Protein AF-A0AAD7MZR8-F1 (afdb_monomer_lite)

Foldseek 3Di:
DADPPPRHDDQDPVLDDDPVNVVVVVVCVVDPHDDDPVNVVVVVVNVVVNVVSVVSNVVVVVVVVVVVVVVVVVVVVVVVVVVVVVVCVPVLVVDDLVVLVVVLLVVLPCPPPDPPPDDPDDDDDDDDQRVQLVPDVVSVVSCVVDCSSHDDD

Sequence (153 aa):
MLCAACKDPLPPSAVLPTPKQKEELLELVRLPFIATASHSSQYESKIASSIEALAQYDSGIGRLRKSLADMLADREELREYLDGCRSLFSPLRRLPAEVLCQIFTPFSTSFDSGDQRYSRRPPLSEPELHPISLVCARWHDIILDTPALWSDI

Secondary structure (DSSP, 8-state):
-B-TTT-PBPPPGGGSPPHHHHHHHHHHHHTT----HHHHHHHHHHHHHHHHHHHHHHHHHHHHHHHHHHHHHHHHHHHHHHHHHHHHT-GGGTS-HHHHHHHHHHHHSGGGS--TTS--PPPSSS----GGGGS-HHHHHHHHH-GGGT---

pLDDT: mean 78.57, std 16.04, range [42.22, 98.44]

Structure (mmCIF, N/CA/C/O backbone):
data_AF-A0AAD7MZR8-F1
#
_entry.id   AF-A0AAD7MZR8-F1
#
loop_
_atom_site.group_PDB
_atom_site.id
_atom_site.type_symbol
_atom_site.label_atom_id
_atom_site.label_alt_id
_atom_site.label_comp_id
_atom_site.label_asym_id
_atom_site.label_entity_id
_atom_site.label_seq_id
_atom_site.pdbx_PDB_ins_code
_atom_site.Cartn_x
_atom_site.Cartn_y
_atom_site.Cartn_z
_atom_sit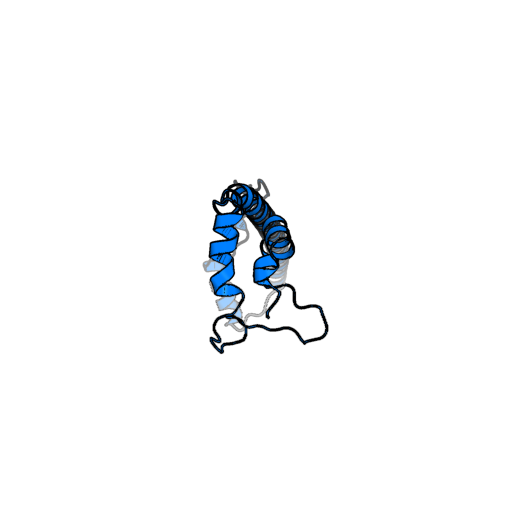e.occupancy
_atom_site.B_iso_or_equiv
_atom_site.auth_seq_id
_atom_site.auth_comp_id
_atom_site.auth_asym_id
_atom_site.auth_atom_id
_atom_site.pdbx_PDB_model_num
ATOM 1 N N . MET A 1 1 ? -23.172 7.729 4.712 1.00 51.19 1 MET A N 1
ATOM 2 C CA . MET A 1 1 ? -22.397 8.703 3.909 1.00 51.19 1 MET A CA 1
ATOM 3 C C . MET A 1 1 ? -21.322 7.913 3.178 1.00 51.19 1 MET A C 1
ATOM 5 O O . MET A 1 1 ? -20.673 7.106 3.828 1.00 51.19 1 MET A O 1
ATOM 9 N N . LEU A 1 2 ? -21.196 8.041 1.855 1.00 58.31 2 LEU A N 1
ATOM 10 C CA . LEU A 1 2 ? -20.154 7.339 1.089 1.00 58.31 2 LEU A CA 1
ATOM 11 C C . LEU A 1 2 ? -18.872 8.182 1.068 1.00 58.31 2 LEU A C 1
ATOM 13 O O . LEU A 1 2 ? -18.945 9.412 1.082 1.00 58.31 2 LEU A O 1
ATOM 17 N N . CYS A 1 3 ? -17.707 7.542 1.024 1.00 60.84 3 CYS A N 1
ATOM 18 C CA . CYS A 1 3 ? -16.443 8.236 0.790 1.00 60.84 3 CYS A CA 1
ATOM 19 C C . CYS A 1 3 ? -16.396 8.775 -0.650 1.00 60.84 3 CYS A C 1
ATOM 21 O O . CYS A 1 3 ? -16.629 8.029 -1.598 1.00 60.84 3 CYS A O 1
ATOM 23 N N . ALA A 1 4 ? -16.055 10.054 -0.834 1.00 61.41 4 ALA A N 1
ATOM 24 C CA . ALA A 1 4 ? -16.011 10.685 -2.157 1.00 61.41 4 ALA A CA 1
ATOM 25 C C . ALA A 1 4 ? -14.950 10.079 -3.101 1.00 61.41 4 ALA A C 1
ATOM 27 O O . ALA A 1 4 ? -15.098 10.173 -4.316 1.00 61.41 4 ALA A O 1
ATOM 28 N N . ALA A 1 5 ? -13.908 9.442 -2.554 1.00 60.34 5 ALA A N 1
ATOM 29 C CA . ALA A 1 5 ? -12.809 8.867 -3.330 1.00 60.34 5 ALA A CA 1
ATOM 30 C C . ALA A 1 5 ? -13.032 7.389 -3.692 1.00 60.34 5 ALA A C 1
ATOM 32 O O . ALA A 1 5 ? -12.834 7.006 -4.840 1.00 60.34 5 ALA A O 1
ATOM 33 N N . CYS A 1 6 ? -13.477 6.559 -2.741 1.00 66.38 6 CYS A N 1
ATOM 34 C CA . CYS A 1 6 ? -13.644 5.115 -2.956 1.00 66.38 6 CYS A CA 1
ATOM 35 C C . CYS A 1 6 ? -15.104 4.658 -3.086 1.00 66.38 6 CYS A C 1
ATOM 37 O O . CYS A 1 6 ? -15.342 3.476 -3.295 1.00 66.38 6 CYS A O 1
ATOM 39 N N . LYS A 1 7 ? -16.086 5.566 -2.966 1.00 68.00 7 LYS A N 1
ATOM 40 C CA . LYS A 1 7 ? -17.541 5.297 -3.017 1.00 68.00 7 LYS A CA 1
ATOM 41 C C . LYS A 1 7 ? -18.059 4.260 -2.011 1.00 68.00 7 LYS A C 1
ATOM 43 O O . LYS A 1 7 ? -19.250 3.965 -2.013 1.00 68.00 7 LYS A O 1
ATOM 48 N N . ASP A 1 8 ? -17.209 3.778 -1.111 1.00 64.62 8 ASP A N 1
ATOM 49 C CA . ASP A 1 8 ? -17.582 2.847 -0.056 1.00 64.62 8 ASP A CA 1
ATOM 50 C C . ASP A 1 8 ? -18.400 3.533 1.048 1.00 64.62 8 ASP A C 1
ATOM 52 O O . ASP A 1 8 ? -18.163 4.711 1.358 1.00 64.62 8 ASP A O 1
ATOM 56 N N . PRO A 1 9 ? -19.326 2.804 1.701 1.00 60.12 9 PRO A N 1
ATOM 57 C CA . PRO A 1 9 ? -20.004 3.295 2.886 1.00 60.12 9 PRO A CA 1
ATOM 58 C C . PRO A 1 9 ? -18.992 3.541 4.000 1.00 60.12 9 PRO A C 1
ATOM 60 O O . PRO A 1 9 ? -18.338 2.617 4.486 1.00 60.12 9 PRO A O 1
ATOM 63 N N . LEU A 1 10 ? -18.876 4.806 4.412 1.00 59.53 10 LEU A N 1
ATOM 64 C CA . LEU A 1 10 ? -18.206 5.143 5.655 1.00 59.53 10 LEU A CA 1
ATOM 65 C C . LEU A 1 10 ? -19.138 4.749 6.805 1.00 59.53 10 LEU A C 1
ATOM 67 O O . LEU A 1 10 ? -20.331 5.087 6.750 1.00 59.53 10 LEU A O 1
ATOM 71 N N . PRO A 1 11 ? -18.619 4.066 7.839 1.00 58.53 11 PRO A N 1
ATOM 72 C CA . PRO A 1 11 ? -19.388 3.815 9.046 1.00 58.53 11 PRO A CA 1
ATOM 73 C C . PRO A 1 11 ? -19.926 5.148 9.594 1.00 58.53 11 PRO A C 1
ATOM 75 O O . PRO A 1 11 ? -19.210 6.159 9.594 1.00 58.53 11 PRO A O 1
ATOM 78 N N . PRO A 1 12 ? -21.205 5.204 9.998 1.00 57.75 12 PRO A N 1
ATOM 79 C CA . PRO A 1 12 ? -21.814 6.441 10.457 1.00 57.75 12 PRO A CA 1
ATOM 80 C C . PRO A 1 12 ? -21.100 6.960 11.713 1.00 57.75 12 PRO A C 1
ATOM 82 O O . PRO A 1 12 ? -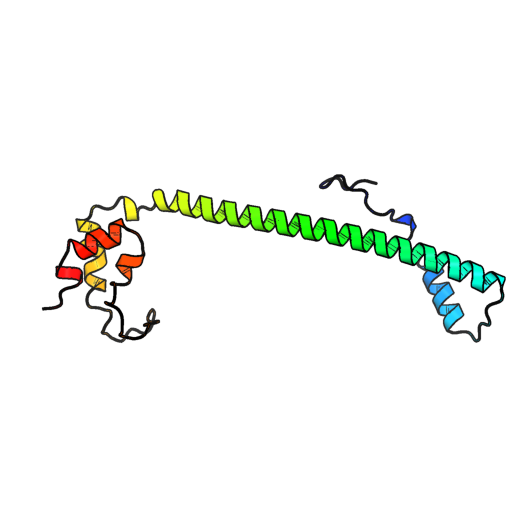20.973 6.251 12.704 1.00 57.75 12 PRO A O 1
ATOM 85 N N . SER A 1 13 ? -20.716 8.244 11.710 1.00 57.38 13 SER A N 1
ATOM 86 C CA . SER A 1 13 ? -20.118 8.953 12.863 1.00 57.38 13 SER A CA 1
ATOM 87 C C . SER A 1 13 ? -21.018 8.993 14.114 1.00 57.38 13 SER A C 1
ATOM 89 O O . SER A 1 13 ? -20.609 9.509 15.152 1.00 57.38 13 SER A O 1
ATOM 91 N N . ALA A 1 14 ? -22.247 8.485 14.014 1.00 57.91 14 ALA A N 1
ATOM 92 C CA . ALA A 1 14 ? -23.282 8.535 15.038 1.00 57.91 14 ALA A CA 1
ATOM 93 C C . ALA A 1 14 ? -23.054 7.574 16.220 1.00 57.91 14 ALA A C 1
ATOM 95 O O . ALA A 1 14 ? -23.777 7.673 17.205 1.00 57.91 14 ALA A O 1
ATOM 96 N N . VAL A 1 15 ? -22.074 6.662 16.145 1.00 66.25 15 VAL A N 1
ATOM 97 C CA . VAL A 1 15 ? -21.829 5.664 17.210 1.00 66.25 15 VAL A CA 1
ATOM 98 C C . VAL A 1 15 ? -20.755 6.109 18.212 1.00 66.25 15 VAL A C 1
ATOM 100 O O . VAL A 1 15 ? -20.530 5.453 19.227 1.00 66.25 15 VAL A O 1
ATOM 103 N N . LEU A 1 16 ? -20.089 7.244 17.980 1.00 79.12 16 LEU A N 1
ATOM 104 C CA . LEU A 1 16 ? -19.085 7.729 18.924 1.00 79.12 16 LEU A CA 1
ATOM 105 C C . LEU A 1 16 ? -19.749 8.240 20.215 1.00 79.12 16 LEU A C 1
ATOM 107 O O . LEU A 1 16 ? -20.626 9.105 20.147 1.00 79.12 16 LEU A O 1
ATOM 111 N N . PRO A 1 17 ? -19.309 7.772 21.398 1.00 83.06 17 PRO A N 1
ATOM 112 C CA . PRO A 1 17 ? -19.826 8.277 22.658 1.00 83.06 17 PRO A CA 1
ATOM 113 C C . PRO A 1 17 ? -19.445 9.747 22.832 1.00 83.06 17 PRO A C 1
ATOM 115 O O . PRO A 1 17 ? -18.289 10.148 22.642 1.00 83.06 17 PRO A O 1
ATOM 118 N N . THR A 1 18 ? -20.430 10.548 23.222 1.00 87.00 18 THR A N 1
ATOM 119 C CA . THR A 1 18 ? -20.251 11.972 23.510 1.00 87.00 18 THR A CA 1
ATOM 120 C C . THR A 1 18 ? -19.323 12.173 24.715 1.00 87.00 18 THR A C 1
ATOM 122 O O . THR A 1 18 ? -19.228 11.294 25.576 1.00 87.00 18 THR A O 1
ATOM 125 N N . PRO A 1 19 ? -18.668 13.341 24.844 1.00 89.06 19 PRO A N 1
ATOM 126 C CA . PRO A 1 19 ? -17.826 13.640 26.004 1.00 89.06 19 PRO A CA 1
ATOM 127 C C . PRO A 1 19 ? -18.561 13.461 27.338 1.00 89.06 19 PRO A C 1
ATOM 129 O O . PRO A 1 19 ? -17.998 12.913 28.277 1.00 89.06 19 PRO A O 1
ATOM 132 N N . LYS A 1 20 ? -19.847 13.834 27.390 1.00 86.81 20 LYS A N 1
ATOM 133 C CA . LYS A 1 20 ? -20.693 13.665 28.579 1.00 86.81 20 LYS A CA 1
ATOM 134 C C . LYS A 1 20 ? -20.901 12.195 28.946 1.00 86.81 20 LYS A C 1
ATOM 136 O O . LYS A 1 20 ? -20.774 11.845 30.107 1.00 86.81 20 LYS A O 1
ATOM 141 N N . GLN A 1 21 ? -21.159 11.335 27.958 1.00 87.00 21 GLN A N 1
ATOM 142 C CA . GLN A 1 21 ? -21.314 9.892 28.186 1.00 87.00 21 GLN A CA 1
ATOM 143 C C . GLN A 1 21 ? -20.015 9.236 28.664 1.00 87.00 21 GLN A C 1
ATOM 145 O O . GLN A 1 21 ? -20.059 8.280 29.433 1.00 87.00 21 GLN A O 1
ATOM 150 N N . LYS A 1 22 ? -18.858 9.729 28.201 1.00 89.50 22 LYS A N 1
ATOM 151 C CA . LYS A 1 22 ? -17.554 9.262 28.686 1.00 89.50 22 LYS A CA 1
ATOM 152 C C . LYS A 1 22 ? -17.324 9.669 30.140 1.00 89.50 22 LYS A C 1
ATOM 154 O O . LYS A 1 22 ? -16.897 8.828 30.918 1.00 89.50 22 LYS A O 1
ATOM 159 N N . GLU A 1 23 ? -17.632 10.915 30.497 1.00 91.75 23 GLU A N 1
ATOM 160 C CA . GLU A 1 23 ? -17.482 11.405 31.872 1.00 91.75 23 GLU A CA 1
ATOM 161 C C . GLU A 1 23 ? -18.413 10.670 32.841 1.00 91.75 23 GLU A C 1
ATOM 163 O O . GLU A 1 23 ? -17.956 10.157 33.853 1.00 91.75 23 GLU A O 1
ATOM 168 N N . GLU A 1 24 ? -19.686 10.504 32.480 1.00 89.12 24 GLU A N 1
ATOM 169 C CA . GLU A 1 24 ? -20.665 9.751 33.274 1.00 89.12 24 GLU A CA 1
ATOM 170 C C . GLU A 1 24 ? -20.208 8.302 33.516 1.00 89.12 24 GLU A C 1
ATOM 172 O O . GLU A 1 24 ? -20.285 7.787 34.630 1.00 89.12 24 GLU A O 1
ATOM 177 N N . LEU A 1 25 ? -19.656 7.642 32.491 1.00 88.62 25 LEU A N 1
ATOM 178 C CA . LEU A 1 25 ? -19.081 6.305 32.643 1.00 88.62 25 LEU A CA 1
ATOM 179 C C . LEU A 1 25 ? -17.877 6.305 33.599 1.00 88.62 25 LEU A C 1
ATOM 181 O O . LEU A 1 25 ? -17.747 5.391 34.410 1.00 88.62 25 LEU A O 1
ATOM 185 N N . LEU A 1 26 ? -17.008 7.316 33.530 1.00 89.62 26 LEU A N 1
ATOM 186 C CA . LEU A 1 26 ? -15.861 7.444 34.432 1.00 89.62 26 LEU A CA 1
ATOM 187 C C . LEU A 1 26 ? -16.289 7.706 35.880 1.00 89.62 26 LEU A C 1
ATOM 189 O O . LEU A 1 26 ? -15.685 7.144 36.794 1.00 89.62 26 LEU A O 1
ATOM 193 N N . GLU A 1 27 ? -17.318 8.520 36.098 1.00 90.31 27 GLU A N 1
ATOM 194 C CA . GLU A 1 27 ? -17.889 8.766 37.424 1.00 90.31 27 GLU A CA 1
ATOM 195 C C . GLU A 1 27 ? -18.474 7.483 38.022 1.00 90.31 27 GLU A C 1
ATOM 197 O O . GLU A 1 27 ? -18.169 7.141 39.166 1.00 90.31 27 GLU A O 1
ATOM 202 N N . LEU A 1 28 ? -19.232 6.716 37.234 1.00 87.81 28 LEU A N 1
ATOM 203 C CA . LEU A 1 28 ? -19.800 5.438 37.673 1.00 87.81 28 LEU A CA 1
ATOM 204 C C . LEU A 1 28 ? -18.725 4.410 38.042 1.00 87.81 28 LEU A C 1
ATOM 206 O O . LEU A 1 28 ? -18.888 3.693 39.025 1.00 87.81 28 LEU A O 1
ATOM 210 N N . VAL A 1 29 ? -17.614 4.364 37.301 1.00 89.00 29 VAL A N 1
ATOM 211 C CA . VAL A 1 29 ? -16.475 3.475 37.600 1.00 89.00 29 VAL A CA 1
ATOM 212 C C . VAL A 1 29 ? -15.758 3.872 38.898 1.00 89.00 29 VAL A C 1
ATOM 214 O O . VAL A 1 29 ? -15.190 3.015 39.573 1.00 89.00 29 VAL A O 1
ATOM 217 N N . ARG A 1 30 ? -15.760 5.161 39.258 1.00 90.19 30 ARG A N 1
ATOM 218 C CA . ARG A 1 30 ? -15.093 5.672 40.470 1.00 90.19 30 ARG A CA 1
ATOM 219 C C . ARG A 1 30 ? -15.919 5.484 41.741 1.00 90.19 30 ARG A C 1
ATOM 221 O O . ARG A 1 30 ? -15.351 5.481 42.832 1.00 90.19 30 ARG A O 1
ATOM 228 N N . LEU A 1 31 ? -17.236 5.370 41.616 1.00 90.69 31 LEU A N 1
ATOM 229 C CA . LEU A 1 31 ? -18.149 5.180 42.739 1.00 90.69 31 LEU A CA 1
ATOM 230 C C . LEU A 1 31 ? -18.317 3.682 43.059 1.00 90.69 31 LEU A C 1
ATOM 232 O O . LEU A 1 31 ? -18.115 2.845 42.181 1.00 90.69 31 LEU A O 1
ATOM 236 N N . PRO A 1 32 ? -18.731 3.308 44.288 1.00 84.94 32 PRO A N 1
ATOM 237 C CA . PRO A 1 32 ? -19.148 1.942 44.619 1.00 84.94 32 PRO A CA 1
ATOM 238 C C . PRO A 1 32 ? -20.515 1.640 43.978 1.00 84.94 32 PRO A C 1
ATOM 240 O O . PRO A 1 32 ? -21.515 1.395 44.654 1.00 84.94 32 PRO A O 1
ATOM 243 N N . PHE A 1 33 ? -20.574 1.741 42.653 1.00 83.88 33 PHE A N 1
ATOM 244 C CA . PHE A 1 33 ? -21.772 1.561 41.860 1.00 83.88 33 PHE A CA 1
ATOM 245 C C . PHE A 1 33 ? -22.101 0.073 41.749 1.00 83.88 33 PHE A C 1
ATOM 247 O O . PHE A 1 33 ? -21.296 -0.728 41.276 1.00 83.88 33 PHE A O 1
ATOM 254 N N . ILE A 1 34 ? -23.314 -0.293 42.162 1.00 84.69 34 ILE A N 1
ATOM 255 C CA . ILE A 1 34 ? -23.860 -1.635 41.971 1.00 84.69 34 ILE A CA 1
ATOM 256 C C . ILE A 1 34 ? -24.899 -1.544 40.860 1.00 84.69 34 ILE A C 1
ATOM 258 O O . ILE A 1 34 ? -25.943 -0.906 41.013 1.00 84.69 34 ILE A O 1
ATOM 262 N N . ALA A 1 35 ? -24.608 -2.177 39.726 1.00 83.44 35 ALA A N 1
ATOM 263 C CA . ALA A 1 35 ? -25.506 -2.160 38.587 1.00 83.44 35 ALA A CA 1
ATOM 264 C C . ALA A 1 35 ? -26.812 -2.893 38.921 1.00 83.44 35 ALA A C 1
ATOM 266 O O . ALA A 1 35 ? -26.834 -4.079 39.242 1.00 83.44 35 ALA A O 1
ATOM 267 N N . THR A 1 36 ? -27.935 -2.189 38.800 1.00 87.75 36 THR A N 1
ATOM 268 C CA . THR A 1 36 ? -29.257 -2.833 38.781 1.00 87.75 36 THR A CA 1
ATOM 269 C C . THR A 1 36 ? -29.440 -3.619 37.474 1.00 87.75 36 THR A C 1
ATOM 271 O O . THR A 1 36 ? -28.765 -3.322 36.484 1.00 87.75 36 THR A O 1
ATOM 274 N N . ALA A 1 37 ? -30.438 -4.502 37.400 1.00 88.44 37 ALA A N 1
ATOM 275 C CA . ALA A 1 37 ? -30.787 -5.209 36.161 1.00 88.44 37 ALA A CA 1
ATOM 276 C C . ALA A 1 37 ? -31.017 -4.267 34.955 1.00 88.44 37 ALA A C 1
ATOM 278 O O . ALA A 1 37 ? -30.558 -4.552 33.852 1.00 88.44 37 ALA A O 1
ATOM 279 N N . SER A 1 38 ? -31.649 -3.104 35.172 1.00 82.75 38 SER A N 1
ATOM 280 C CA . SER A 1 38 ? -31.889 -2.109 34.112 1.00 82.75 38 SER A CA 1
ATOM 281 C C . SER A 1 38 ? -30.594 -1.486 33.580 1.00 82.75 38 SER A C 1
ATOM 283 O O . SER A 1 38 ? -30.400 -1.409 32.371 1.00 82.75 38 SER A O 1
ATOM 285 N N . HIS A 1 39 ? -29.699 -1.050 34.474 1.00 86.31 39 HIS A N 1
ATOM 286 C CA . HIS A 1 39 ? -28.376 -0.542 34.098 1.00 86.31 39 HIS A CA 1
ATOM 287 C C . HIS A 1 39 ? -27.575 -1.601 33.329 1.00 86.31 39 HIS A C 1
ATOM 289 O O . HIS A 1 39 ? -27.027 -1.301 32.274 1.00 86.31 39 HIS A O 1
ATOM 295 N N . SER A 1 40 ? -27.565 -2.847 33.814 1.00 87.44 40 SER A N 1
ATOM 296 C CA . SER A 1 40 ? -26.821 -3.948 33.186 1.00 87.44 40 SER A CA 1
ATOM 297 C C . SER A 1 40 ? -27.276 -4.182 31.743 1.00 87.44 40 SER A C 1
ATOM 299 O O . SER A 1 40 ? -26.463 -4.094 30.829 1.00 87.44 40 SER A O 1
ATOM 301 N N . SER A 1 41 ? -28.587 -4.325 31.515 1.00 89.06 41 SER A N 1
ATOM 302 C CA . SER A 1 41 ? -29.145 -4.509 30.167 1.00 89.06 41 SER A CA 1
ATOM 303 C C . SER A 1 41 ? -28.847 -3.325 29.228 1.00 89.06 41 SER A C 1
ATOM 305 O O . SER A 1 41 ? -28.507 -3.516 28.058 1.00 89.06 41 SER A O 1
ATOM 307 N N . GLN A 1 42 ? -28.914 -2.087 29.738 1.00 87.94 42 GLN A N 1
ATOM 308 C CA . GLN A 1 42 ? -28.587 -0.890 28.958 1.00 87.94 42 GLN A CA 1
ATOM 309 C C . GLN A 1 42 ? -27.116 -0.876 28.513 1.00 87.94 42 GLN A C 1
ATOM 311 O O . GLN A 1 42 ? -26.828 -0.577 27.350 1.00 87.94 42 GLN A O 1
ATOM 316 N N . TYR A 1 43 ? -26.182 -1.162 29.424 1.00 87.38 43 TYR A N 1
ATOM 317 C CA . TYR A 1 43 ? -24.754 -1.176 29.105 1.00 87.38 43 TYR A CA 1
ATOM 318 C C . TYR A 1 43 ? -24.375 -2.371 28.228 1.00 87.38 43 TYR A C 1
ATOM 320 O O . TYR A 1 43 ? -23.590 -2.186 27.305 1.00 87.38 43 TYR A O 1
ATOM 328 N N . GLU A 1 44 ? -24.978 -3.544 28.419 1.00 91.56 44 GLU A N 1
ATOM 329 C CA . GLU A 1 44 ? -24.794 -4.706 27.538 1.00 91.56 44 GLU A CA 1
ATOM 330 C C . GLU A 1 44 ? -25.197 -4.398 26.090 1.00 91.56 44 GLU A C 1
ATOM 332 O O . GLU A 1 44 ? -24.429 -4.656 25.162 1.00 91.56 44 GLU A O 1
ATOM 337 N N . SER A 1 45 ? -26.355 -3.763 25.885 1.00 89.00 45 SER A N 1
ATOM 338 C CA . SER A 1 45 ? -26.794 -3.339 24.550 1.00 89.00 45 SER A CA 1
ATOM 339 C C . SER A 1 45 ? -25.852 -2.296 23.932 1.00 89.00 45 SER A C 1
ATOM 341 O O . SER A 1 45 ? -25.475 -2.414 22.762 1.00 89.00 45 SER A O 1
ATOM 343 N N . LYS A 1 46 ? -25.401 -1.306 24.720 1.00 87.81 46 LYS A N 1
ATOM 344 C CA . LYS A 1 46 ? -24.405 -0.317 24.269 1.00 87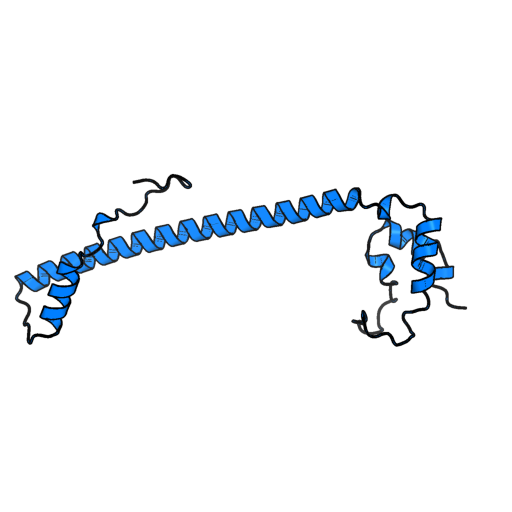.81 46 LYS A CA 1
ATOM 345 C C . LYS A 1 46 ? -23.073 -0.972 23.900 1.00 87.81 46 LYS A C 1
ATOM 347 O O . LYS A 1 46 ? -22.477 -0.581 22.897 1.00 87.81 46 LYS A O 1
ATOM 352 N N . ILE A 1 47 ? -22.609 -1.951 24.678 1.00 90.19 47 ILE A N 1
ATOM 353 C CA . ILE A 1 47 ? -21.381 -2.707 24.404 1.00 90.19 47 ILE A CA 1
ATOM 354 C C . ILE A 1 47 ? -21.532 -3.472 23.090 1.00 90.19 47 ILE A C 1
ATOM 356 O O . ILE A 1 47 ? -20.681 -3.326 22.216 1.00 90.19 47 ILE A O 1
ATOM 360 N N . ALA A 1 48 ? -22.627 -4.216 22.913 1.00 90.44 48 ALA A N 1
ATOM 361 C CA . ALA A 1 48 ? -22.880 -4.979 21.692 1.00 90.44 48 ALA A CA 1
ATOM 362 C C . ALA A 1 48 ? -22.879 -4.083 20.439 1.00 90.44 48 ALA A C 1
ATOM 364 O O . ALA A 1 48 ? -22.167 -4.366 19.475 1.00 90.44 48 ALA A O 1
ATOM 365 N N . SER A 1 49 ? -23.590 -2.951 20.482 1.00 87.62 49 SER A N 1
ATOM 366 C CA . SER A 1 49 ? -23.608 -1.979 19.380 1.00 87.62 49 SER A CA 1
ATOM 367 C C . SER A 1 49 ? -22.237 -1.327 19.139 1.00 87.62 49 SER A C 1
ATOM 369 O O . SER A 1 49 ? -21.849 -1.106 17.991 1.00 87.62 49 SER A O 1
ATOM 371 N N . SER A 1 50 ? -21.469 -1.061 20.201 1.00 87.88 50 SER A N 1
ATOM 372 C CA . SER A 1 50 ? -20.115 -0.500 20.083 1.00 87.88 50 SER A CA 1
ATOM 373 C C . SER A 1 50 ? -19.137 -1.490 19.446 1.00 87.88 50 SER A C 1
ATOM 375 O O . SER A 1 50 ? -18.311 -1.084 18.632 1.00 87.88 50 SER A O 1
ATOM 377 N N . ILE A 1 51 ? -19.242 -2.783 19.775 1.00 90.38 51 ILE A N 1
ATOM 378 C CA . ILE A 1 51 ? -18.441 -3.851 19.157 1.00 90.38 51 ILE A CA 1
ATOM 379 C C . ILE A 1 51 ? -18.746 -3.947 17.660 1.00 90.38 51 ILE A C 1
ATOM 381 O O . ILE A 1 51 ? -17.821 -4.004 16.850 1.00 90.38 51 ILE A O 1
ATOM 385 N N . GLU A 1 52 ? -20.024 -3.919 17.279 1.00 88.31 52 GLU A N 1
ATOM 386 C CA . GLU A 1 52 ? -20.418 -3.946 15.868 1.00 88.31 52 GLU A CA 1
ATOM 387 C C . GLU A 1 52 ? -19.861 -2.734 15.106 1.00 88.31 52 GLU A C 1
ATOM 389 O O . GLU A 1 52 ? -19.290 -2.883 14.023 1.00 88.31 52 GLU A O 1
ATOM 394 N N . ALA A 1 53 ? -19.952 -1.537 15.689 1.00 85.81 53 ALA A N 1
ATOM 395 C CA . ALA A 1 53 ? -19.391 -0.337 15.082 1.00 85.81 53 ALA A CA 1
ATOM 396 C C . ALA A 1 53 ? -17.864 -0.411 14.939 1.00 85.81 53 ALA A C 1
ATOM 398 O O . ALA A 1 53 ? -17.343 -0.043 13.886 1.00 85.81 53 ALA A O 1
ATOM 399 N N . LEU A 1 54 ? -17.145 -0.924 15.946 1.00 88.62 54 LEU A N 1
ATOM 400 C CA . LEU A 1 54 ? -15.698 -1.154 15.851 1.00 88.62 54 LEU A CA 1
ATOM 401 C C . LEU A 1 54 ? -15.356 -2.103 14.699 1.00 88.62 54 LEU A C 1
ATOM 403 O O . LEU A 1 54 ? -14.511 -1.764 13.875 1.00 88.62 54 LEU A O 1
ATOM 407 N N . ALA A 1 55 ? -16.072 -3.222 14.565 1.00 88.38 55 ALA A N 1
ATOM 408 C CA . ALA A 1 55 ? -15.867 -4.153 13.456 1.00 88.38 55 ALA A CA 1
ATOM 409 C C . ALA A 1 55 ? -16.108 -3.491 12.084 1.00 88.38 55 ALA A C 1
ATOM 411 O O . ALA A 1 55 ? -15.363 -3.729 11.128 1.00 88.38 55 ALA A O 1
ATOM 412 N N . GLN A 1 56 ? -17.110 -2.612 11.976 1.00 85.44 56 GLN A N 1
ATOM 413 C CA . GLN A 1 56 ? -17.343 -1.833 10.757 1.00 85.44 56 GLN A CA 1
ATOM 414 C C . GLN A 1 56 ? -16.180 -0.873 10.465 1.00 85.44 56 GLN A C 1
ATOM 416 O O . GLN A 1 56 ? -15.719 -0.825 9.318 1.00 85.44 56 GLN A O 1
ATOM 421 N N . TYR A 1 57 ? -15.671 -0.156 11.474 1.00 85.19 57 TYR A N 1
ATOM 422 C CA . TYR A 1 57 ? -14.491 0.706 11.335 1.00 85.19 57 TYR A CA 1
ATOM 423 C C . TYR A 1 57 ? -13.255 -0.084 10.903 1.00 85.19 57 TYR A C 1
ATOM 425 O O . TYR A 1 57 ? -12.619 0.297 9.919 1.00 85.19 57 TYR A O 1
ATOM 433 N N . ASP A 1 58 ? -12.955 -1.201 11.562 1.00 91.56 58 ASP A N 1
ATOM 434 C CA . ASP A 1 58 ? -11.804 -2.049 11.240 1.00 91.56 58 ASP A CA 1
ATOM 435 C C . ASP A 1 58 ? -11.893 -2.601 9.815 1.00 91.56 58 ASP A C 1
ATOM 437 O O . ASP A 1 58 ? -10.909 -2.568 9.070 1.00 91.56 58 ASP A O 1
ATOM 441 N N . SER A 1 59 ? -13.088 -3.017 9.381 1.00 87.38 59 SER A N 1
ATOM 442 C CA . SER A 1 59 ? -13.312 -3.446 7.997 1.00 87.38 59 SER A CA 1
ATOM 443 C C . SER A 1 59 ? -13.037 -2.317 6.993 1.00 87.38 59 SER A C 1
ATOM 445 O O . SER A 1 59 ? -12.406 -2.545 5.960 1.00 87.38 59 SER A O 1
ATOM 447 N N . GLY A 1 60 ? -13.477 -1.088 7.295 1.00 86.62 60 GLY A N 1
ATOM 448 C CA . GLY A 1 60 ? -13.265 0.086 6.449 1.00 86.62 60 GLY A CA 1
ATOM 449 C C . GLY A 1 60 ? -11.793 0.479 6.376 1.00 86.62 60 GLY A C 1
ATOM 450 O O . GLY A 1 60 ? -11.272 0.718 5.286 1.00 86.62 60 GLY A O 1
ATOM 451 N N . ILE A 1 61 ? -11.101 0.469 7.518 1.00 89.69 61 ILE A N 1
ATOM 452 C CA . ILE A 1 61 ? -9.655 0.701 7.602 1.00 89.69 61 ILE A CA 1
ATOM 453 C C . ILE A 1 61 ? -8.903 -0.356 6.789 1.00 89.69 61 ILE A C 1
ATOM 455 O O . ILE A 1 61 ? -8.008 -0.006 6.020 1.00 89.69 61 ILE A O 1
ATOM 459 N N . GLY A 1 62 ? -9.275 -1.632 6.919 1.00 91.25 62 GLY A N 1
ATOM 460 C CA . GLY A 1 62 ? -8.679 -2.729 6.1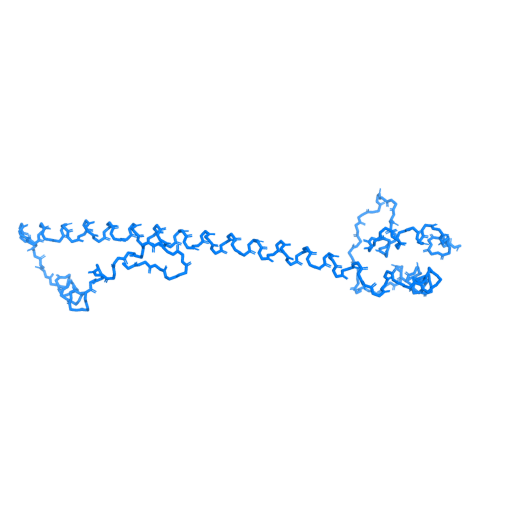60 1.00 91.25 62 GLY A CA 1
ATOM 461 C C . GLY A 1 62 ? -8.815 -2.538 4.648 1.00 91.25 62 GLY A C 1
ATOM 462 O O . GLY A 1 62 ? -7.817 -2.620 3.929 1.00 91.25 62 GLY A O 1
ATOM 463 N N . ARG A 1 63 ? -10.019 -2.204 4.163 1.00 87.94 63 ARG A N 1
ATOM 464 C CA . ARG A 1 63 ? -10.259 -1.930 2.733 1.00 87.94 63 ARG A CA 1
ATOM 465 C C . ARG A 1 63 ? -9.437 -0.750 2.219 1.00 87.94 63 ARG A C 1
ATOM 467 O O . ARG A 1 63 ? -8.782 -0.871 1.187 1.00 87.94 63 ARG A O 1
ATOM 474 N N . LEU A 1 64 ? -9.429 0.368 2.947 1.00 88.94 64 LEU A N 1
ATOM 475 C CA . LEU A 1 64 ? -8.676 1.564 2.554 1.00 88.94 64 LEU A CA 1
ATOM 476 C C . LEU A 1 64 ? -7.164 1.315 2.540 1.00 88.94 64 LEU A C 1
ATOM 478 O O . LEU A 1 64 ? -6.487 1.738 1.608 1.00 88.94 64 LEU A O 1
ATOM 482 N N . ARG A 1 65 ? -6.634 0.594 3.536 1.00 95.06 65 ARG A N 1
ATOM 483 C CA . ARG A 1 65 ? -5.216 0.202 3.567 1.00 95.06 65 ARG A CA 1
ATOM 484 C C . ARG A 1 65 ? -4.844 -0.681 2.383 1.00 95.06 65 ARG A C 1
ATOM 486 O O . ARG A 1 65 ? -3.788 -0.463 1.799 1.00 95.06 65 ARG A O 1
ATOM 493 N N . LYS A 1 66 ? -5.705 -1.634 2.016 1.00 93.81 66 LYS A N 1
ATOM 494 C CA . LYS A 1 66 ? -5.496 -2.471 0.831 1.00 93.81 66 LYS A CA 1
ATOM 495 C C . LYS A 1 66 ? -5.468 -1.629 -0.445 1.00 93.81 66 LYS A C 1
ATOM 497 O O . LYS A 1 66 ? -4.492 -1.690 -1.174 1.00 93.81 66 LYS A O 1
ATOM 502 N N . SER A 1 67 ? -6.474 -0.781 -0.657 1.00 92.31 67 SER A N 1
ATOM 503 C CA . SER A 1 67 ? -6.520 0.094 -1.836 1.00 92.31 67 SER A CA 1
ATOM 504 C C . SER A 1 67 ? -5.307 1.025 -1.928 1.00 92.31 67 SER A C 1
ATOM 506 O O . SER A 1 67 ? -4.818 1.273 -3.026 1.00 92.31 67 SER A O 1
ATOM 508 N N . LEU A 1 68 ? -4.815 1.536 -0.795 1.00 95.25 68 LEU A N 1
ATOM 509 C CA . LEU A 1 68 ? -3.593 2.336 -0.758 1.00 95.25 68 LEU A CA 1
ATOM 510 C C . LEU A 1 68 ? -2.365 1.507 -1.154 1.00 95.25 68 LEU A C 1
ATOM 512 O O . LEU A 1 68 ? -1.527 1.997 -1.904 1.00 95.25 68 LEU A O 1
ATOM 516 N N . ALA A 1 69 ? -2.254 0.276 -0.652 1.00 97.25 69 ALA A N 1
ATOM 517 C CA . ALA A 1 69 ? -1.157 -0.620 -1.000 1.00 97.25 69 ALA A CA 1
ATOM 518 C C . ALA A 1 69 ? -1.154 -0.949 -2.501 1.00 97.25 69 ALA A C 1
ATOM 520 O O . ALA A 1 69 ? -0.105 -0.835 -3.129 1.00 97.25 69 ALA A O 1
ATOM 521 N N . ASP A 1 70 ? -2.321 -1.257 -3.072 1.00 96.25 70 ASP A N 1
ATOM 522 C CA . ASP A 1 70 ? -2.481 -1.541 -4.502 1.00 96.25 70 ASP A CA 1
ATOM 523 C C . ASP A 1 70 ? -2.045 -0.324 -5.349 1.00 96.25 70 ASP A C 1
ATOM 525 O O . ASP A 1 70 ? -1.182 -0.440 -6.213 1.00 96.25 70 ASP A O 1
ATOM 529 N N . MET A 1 71 ? -2.522 0.885 -5.019 1.00 97.25 71 MET A N 1
ATOM 530 C CA . MET A 1 71 ? -2.119 2.115 -5.725 1.00 97.25 71 MET A CA 1
ATOM 531 C C . MET A 1 71 ? -0.621 2.431 -5.606 1.00 97.25 71 MET A C 1
ATOM 533 O O . MET A 1 71 ? -0.034 3.010 -6.521 1.00 97.25 71 MET A O 1
ATOM 537 N N . LEU A 1 72 ? 0.002 2.116 -4.466 1.00 98.25 72 LEU A N 1
ATOM 538 C CA . LEU A 1 72 ? 1.442 2.300 -4.285 1.00 98.25 72 LEU A CA 1
ATOM 539 C C . LEU A 1 72 ? 2.247 1.309 -5.131 1.00 98.25 72 LEU A C 1
ATOM 541 O O . LEU A 1 72 ? 3.273 1.712 -5.678 1.00 98.25 72 LEU A O 1
ATOM 545 N N . ALA A 1 73 ? 1.779 0.065 -5.254 1.00 98.12 73 ALA A N 1
ATOM 546 C CA . ALA A 1 73 ? 2.392 -0.941 -6.114 1.00 98.12 73 ALA A CA 1
ATOM 547 C C . ALA A 1 73 ? 2.306 -0.529 -7.592 1.00 98.12 73 ALA A C 1
ATOM 549 O O . ALA A 1 73 ? 3.342 -0.417 -8.244 1.00 98.12 73 ALA A O 1
ATOM 550 N N . ASP A 1 74 ? 1.110 -0.170 -8.072 1.00 97.88 74 ASP A N 1
ATOM 551 C CA . ASP A 1 74 ? 0.894 0.302 -9.449 1.00 97.88 74 ASP A CA 1
ATOM 552 C C . ASP A 1 74 ? 1.763 1.529 -9.772 1.00 97.88 74 ASP A C 1
ATOM 554 O O . ASP A 1 74 ? 2.328 1.667 -10.860 1.00 97.88 74 ASP A O 1
ATOM 558 N N . ARG A 1 75 ? 1.893 2.450 -8.807 1.00 98.44 75 ARG A N 1
ATOM 559 C CA . ARG A 1 75 ? 2.743 3.636 -8.949 1.00 98.44 75 ARG A CA 1
ATOM 560 C C . ARG A 1 75 ? 4.213 3.265 -9.125 1.00 98.44 75 ARG A C 1
ATOM 562 O O . ARG A 1 75 ? 4.893 3.928 -9.910 1.00 98.44 75 ARG A O 1
ATOM 569 N N . GLU A 1 76 ? 4.716 2.296 -8.367 1.00 98.44 76 GLU A N 1
ATOM 570 C CA . GLU A 1 76 ? 6.118 1.890 -8.465 1.00 98.44 76 GLU A CA 1
ATOM 571 C C . GLU A 1 76 ? 6.384 1.136 -9.772 1.00 98.44 76 GLU A C 1
ATOM 573 O O . GLU A 1 76 ? 7.339 1.471 -10.466 1.00 98.44 76 GLU A O 1
ATOM 578 N N . GLU A 1 77 ? 5.481 0.247 -10.191 1.00 98.19 77 GLU A N 1
ATOM 579 C CA . GLU A 1 77 ? 5.578 -0.438 -11.488 1.00 98.19 77 GLU A CA 1
ATOM 580 C C . GLU A 1 77 ? 5.629 0.562 -12.659 1.00 98.19 77 GLU A C 1
ATOM 582 O O . GLU A 1 77 ? 6.500 0.490 -13.532 1.00 98.19 77 GLU A O 1
ATOM 587 N N . LEU A 1 78 ? 4.750 1.570 -12.652 1.00 98.38 78 LEU A N 1
ATOM 588 C CA . LEU A 1 78 ? 4.767 2.630 -13.665 1.00 98.38 78 LEU A CA 1
ATOM 589 C C . LEU A 1 78 ? 6.057 3.451 -13.637 1.00 98.38 78 LEU A C 1
ATOM 591 O O . LEU A 1 78 ? 6.533 3.897 -14.685 1.00 98.38 78 LEU A O 1
ATOM 595 N N . ARG A 1 79 ? 6.619 3.681 -12.451 1.00 98.25 79 ARG A N 1
ATOM 596 C CA . ARG A 1 79 ? 7.881 4.403 -12.307 1.00 98.25 79 ARG A CA 1
ATOM 597 C C . ARG A 1 79 ? 9.034 3.612 -12.917 1.00 98.25 79 ARG A C 1
ATOM 599 O O . ARG A 1 79 ? 9.782 4.184 -13.708 1.00 98.25 79 ARG A O 1
ATOM 606 N N . GLU A 1 80 ? 9.142 2.326 -12.598 1.00 97.00 80 GLU A N 1
ATOM 607 C CA . GLU A 1 80 ? 10.157 1.431 -13.160 1.00 97.00 80 GLU A CA 1
ATOM 608 C C . GLU A 1 80 ? 10.057 1.365 -14.687 1.00 97.00 80 GLU A C 1
ATOM 610 O O . GLU A 1 80 ? 11.060 1.528 -15.390 1.00 97.00 80 GLU A O 1
ATOM 615 N N . TYR A 1 81 ? 8.838 1.229 -15.218 1.00 96.56 81 TYR A N 1
ATOM 616 C CA . TYR A 1 81 ? 8.595 1.256 -16.659 1.00 96.56 81 TYR A CA 1
ATOM 617 C C . TYR A 1 81 ? 9.069 2.569 -17.303 1.00 96.56 81 TYR A C 1
ATOM 619 O O . TYR A 1 81 ? 9.790 2.554 -18.306 1.00 96.56 81 TYR A O 1
ATOM 627 N N . LEU A 1 82 ? 8.716 3.718 -16.713 1.00 96.75 82 LEU A N 1
ATOM 628 C CA . LEU A 1 82 ? 9.127 5.034 -17.212 1.00 96.75 82 LEU A CA 1
ATOM 629 C C . LEU A 1 82 ? 10.641 5.232 -17.172 1.00 96.75 82 LEU A C 1
ATOM 631 O O . LEU A 1 82 ? 11.203 5.799 -18.114 1.00 96.75 82 LEU A O 1
ATOM 635 N N . ASP A 1 83 ? 11.306 4.782 -16.113 1.00 93.44 83 ASP A N 1
ATOM 636 C CA . ASP A 1 83 ? 12.761 4.859 -16.008 1.00 93.44 83 ASP A CA 1
ATOM 637 C C . ASP A 1 83 ? 13.430 3.952 -17.055 1.00 93.44 83 ASP A C 1
ATOM 639 O O . ASP A 1 83 ? 14.380 4.378 -17.724 1.00 93.44 83 ASP A O 1
ATOM 643 N N . GLY A 1 84 ? 12.851 2.779 -17.328 1.00 89.81 84 GLY A N 1
ATOM 644 C CA . GLY A 1 84 ? 13.206 1.929 -18.464 1.00 89.81 84 GLY A CA 1
ATOM 645 C C . GLY A 1 84 ? 13.097 2.663 -19.806 1.00 89.81 84 GLY A C 1
ATOM 646 O O . GLY A 1 84 ? 14.078 2.725 -20.554 1.00 89.81 84 GLY A O 1
ATOM 647 N N . CYS A 1 85 ? 11.955 3.296 -20.092 1.00 91.06 85 CYS A N 1
ATOM 648 C CA . CYS A 1 85 ? 11.756 4.090 -21.309 1.00 91.06 85 CYS A CA 1
ATOM 649 C C . CYS A 1 85 ? 12.751 5.253 -21.418 1.00 91.06 85 CYS A C 1
ATOM 651 O O . CYS A 1 85 ? 13.344 5.465 -22.475 1.00 91.06 85 CYS A O 1
ATOM 653 N N . ARG A 1 86 ? 12.982 5.995 -20.330 1.00 88.50 86 ARG A N 1
ATOM 654 C CA . ARG A 1 86 ? 13.958 7.098 -20.292 1.00 88.50 86 ARG A CA 1
ATOM 655 C C . ARG A 1 86 ? 15.374 6.607 -20.561 1.00 88.50 86 ARG A C 1
ATOM 657 O O . ARG A 1 86 ? 16.122 7.282 -21.268 1.00 88.50 86 ARG A O 1
ATOM 664 N N . SER A 1 87 ? 15.727 5.421 -20.066 1.00 85.19 87 SER A N 1
ATOM 665 C CA . SER A 1 87 ? 17.046 4.828 -20.295 1.00 85.19 87 SER A CA 1
ATOM 666 C C . SER A 1 87 ? 17.336 4.583 -21.782 1.00 85.19 87 SER A C 1
ATOM 668 O O . SER A 1 87 ? 18.499 4.657 -22.186 1.00 85.19 87 SER A O 1
ATOM 670 N N . LEU A 1 88 ? 16.306 4.346 -22.610 1.00 83.88 88 LEU A N 1
ATOM 671 C CA . LEU A 1 88 ? 16.448 4.195 -24.065 1.00 83.88 88 LEU A CA 1
ATOM 672 C C . LEU A 1 88 ? 16.964 5.475 -24.726 1.00 83.88 88 LEU A C 1
ATOM 674 O O . LEU A 1 88 ? 17.722 5.412 -25.691 1.00 83.88 88 LEU A O 1
ATOM 678 N N . PHE A 1 89 ? 16.590 6.631 -24.183 1.00 83.62 89 PHE A N 1
ATOM 679 C CA . PHE A 1 89 ? 16.999 7.942 -24.683 1.00 83.62 89 PHE A CA 1
ATOM 680 C C . PHE A 1 89 ? 18.238 8.494 -23.976 1.00 83.62 89 PHE A C 1
ATOM 682 O O . PHE A 1 89 ? 18.635 9.631 -24.242 1.00 83.62 89 PHE A O 1
ATOM 689 N N . SER A 1 90 ? 18.860 7.708 -23.090 1.00 80.81 90 SER A N 1
ATOM 690 C CA . SER A 1 90 ? 20.078 8.117 -22.399 1.00 80.81 90 SER A CA 1
ATOM 691 C C . SER A 1 90 ? 21.150 8.534 -23.416 1.00 80.81 90 SER A C 1
ATOM 693 O O . SER A 1 90 ? 21.420 7.776 -24.355 1.00 80.81 90 SER A O 1
ATOM 695 N N . PRO A 1 91 ? 21.803 9.701 -23.240 1.00 74.44 91 PRO A N 1
ATOM 696 C CA . PRO A 1 91 ? 22.889 10.151 -24.112 1.00 74.44 91 PRO A CA 1
ATOM 697 C C . PRO A 1 91 ? 23.981 9.094 -24.303 1.00 74.44 91 PRO A C 1
ATOM 699 O O . PRO A 1 91 ? 24.535 8.974 -25.393 1.00 74.44 91 PRO A O 1
ATOM 702 N N . LEU A 1 92 ? 24.216 8.260 -23.285 1.00 72.25 92 LEU A N 1
ATOM 703 C CA . LEU A 1 92 ? 25.185 7.164 -23.316 1.00 72.25 92 LEU A CA 1
ATOM 704 C C . LEU A 1 92 ? 24.888 6.118 -24.402 1.00 72.25 92 LEU A C 1
ATOM 706 O O . LEU A 1 92 ? 25.816 5.526 -24.945 1.00 72.25 92 LEU A O 1
ATOM 710 N N . ARG A 1 93 ? 23.616 5.918 -24.777 1.00 73.31 93 ARG A N 1
ATOM 711 C CA . ARG A 1 93 ? 23.239 5.033 -25.894 1.00 73.31 93 ARG A CA 1
ATOM 712 C C . ARG A 1 93 ? 23.412 5.683 -27.266 1.00 73.31 93 ARG A C 1
ATOM 714 O O . ARG A 1 93 ? 23.327 4.974 -28.264 1.00 73.31 93 ARG A O 1
ATOM 721 N N . ARG A 1 94 ? 23.642 6.997 -27.340 1.00 78.19 94 ARG A N 1
ATOM 722 C CA . ARG A 1 94 ? 23.806 7.758 -28.594 1.00 78.19 94 ARG A CA 1
ATOM 723 C C . ARG A 1 94 ? 25.262 8.080 -28.919 1.00 78.19 94 ARG A C 1
ATOM 725 O O . ARG A 1 94 ? 25.541 8.510 -30.033 1.00 78.19 94 ARG A O 1
ATOM 732 N N . LEU A 1 95 ? 26.177 7.885 -27.971 1.00 82.44 95 LEU A N 1
ATOM 733 C CA . LEU A 1 95 ? 27.605 8.072 -28.207 1.00 82.44 95 LEU A CA 1
ATOM 734 C C . LEU A 1 95 ? 28.115 7.031 -29.213 1.00 82.44 95 LEU A C 1
ATOM 736 O O . LEU A 1 95 ? 27.670 5.885 -29.139 1.00 82.44 95 LEU A O 1
ATOM 740 N N . PRO A 1 96 ? 29.022 7.386 -30.136 1.00 86.00 96 PRO A N 1
ATOM 741 C CA . PRO A 1 96 ? 29.758 6.422 -30.954 1.00 86.00 96 PRO A CA 1
ATOM 742 C C . PRO A 1 96 ? 30.567 5.439 -30.096 1.00 86.00 96 PRO A C 1
ATOM 744 O O . PRO A 1 96 ? 30.872 5.729 -28.936 1.00 86.00 96 PRO A O 1
ATOM 747 N N . ALA A 1 97 ? 30.894 4.270 -30.651 1.00 84.38 97 ALA A N 1
ATOM 748 C CA . ALA A 1 97 ? 31.647 3.245 -29.924 1.00 84.38 97 ALA A CA 1
ATOM 749 C C . ALA A 1 97 ? 33.034 3.757 -29.514 1.00 84.38 97 ALA A C 1
ATOM 751 O O . ALA A 1 97 ? 33.462 3.526 -28.393 1.00 84.38 97 ALA A O 1
ATOM 752 N N . GLU A 1 98 ? 33.673 4.559 -30.361 1.00 87.25 98 GLU A N 1
ATOM 753 C CA . GLU A 1 98 ? 34.996 5.141 -30.140 1.00 87.25 98 GLU A CA 1
ATOM 754 C C . GLU A 1 98 ? 35.007 6.060 -28.914 1.00 87.25 98 GLU A C 1
ATOM 756 O O . GLU A 1 98 ? 35.930 6.016 -28.103 1.00 87.25 98 GLU A O 1
ATOM 761 N N . VAL A 1 99 ? 33.953 6.868 -28.751 1.00 88.25 99 VAL A N 1
ATOM 762 C CA . VAL A 1 99 ? 33.803 7.761 -27.594 1.00 88.25 99 VAL A CA 1
ATOM 763 C C . VAL A 1 99 ? 33.559 6.950 -26.324 1.00 88.25 99 VAL A C 1
ATOM 765 O O . VAL A 1 99 ? 34.117 7.269 -25.279 1.00 88.25 99 VAL A O 1
ATOM 768 N N . LEU A 1 100 ? 32.760 5.882 -26.404 1.00 87.19 100 LEU A N 1
ATOM 769 C CA . LEU A 1 100 ? 32.547 4.975 -25.276 1.00 87.19 100 LEU A CA 1
ATOM 770 C C . LEU A 1 100 ? 33.841 4.248 -24.890 1.00 87.19 100 LEU A C 1
ATOM 772 O O . LEU A 1 100 ? 34.168 4.226 -23.710 1.00 87.19 100 LEU A O 1
ATOM 776 N N . CYS A 1 101 ? 34.629 3.762 -25.853 1.00 86.06 101 CYS A N 1
ATOM 777 C CA . CYS A 1 101 ? 35.936 3.163 -25.587 1.00 86.06 101 CYS A CA 1
ATOM 778 C C . CYS A 1 101 ? 36.872 4.154 -24.890 1.00 86.06 101 CYS A C 1
ATOM 780 O O . CYS A 1 101 ? 37.456 3.798 -23.875 1.00 86.06 101 CYS A O 1
ATOM 782 N N . GLN A 1 102 ? 36.950 5.407 -25.357 1.00 86.94 102 GLN A N 1
ATOM 783 C CA . GLN A 1 102 ? 37.744 6.454 -24.694 1.00 86.94 102 GLN A CA 1
ATOM 784 C C . GLN A 1 102 ? 37.276 6.742 -23.264 1.00 86.94 102 GLN A C 1
ATOM 786 O O . GLN A 1 102 ? 38.100 7.036 -22.402 1.00 86.94 102 GLN A O 1
ATOM 791 N N . ILE A 1 103 ? 35.968 6.656 -23.000 1.00 86.19 103 ILE A N 1
ATOM 792 C CA . ILE A 1 103 ? 35.422 6.768 -21.644 1.00 86.19 103 ILE A CA 1
ATOM 793 C C . ILE A 1 103 ? 35.799 5.540 -20.812 1.00 86.19 103 ILE A C 1
ATOM 795 O O . ILE A 1 103 ? 36.061 5.703 -19.630 1.00 86.19 103 ILE A O 1
ATOM 799 N N . PHE A 1 104 ? 35.828 4.337 -21.390 1.00 86.69 104 PHE A N 1
ATOM 800 C CA . PHE A 1 104 ? 36.123 3.088 -20.679 1.00 86.69 104 PHE A CA 1
ATOM 801 C C . PHE A 1 104 ? 37.615 2.899 -20.379 1.00 86.69 104 PHE A C 1
ATOM 803 O O . PHE A 1 104 ? 37.942 2.354 -19.328 1.00 86.69 104 PHE A O 1
ATOM 810 N N . THR A 1 105 ? 38.518 3.367 -21.249 1.00 82.38 105 THR A N 1
ATOM 811 C CA . THR A 1 105 ? 39.977 3.166 -21.131 1.00 82.38 105 THR A CA 1
ATOM 812 C C . THR A 1 105 ? 40.575 3.605 -19.784 1.00 82.38 105 THR A C 1
ATOM 814 O O . THR A 1 105 ? 41.370 2.854 -19.229 1.00 82.38 105 THR A O 1
ATOM 817 N N . PRO A 1 106 ? 40.208 4.757 -19.187 1.00 77.81 106 PRO A N 1
ATOM 818 C CA . PRO A 1 106 ? 40.704 5.128 -17.861 1.00 77.81 106 PRO A CA 1
ATOM 819 C C . PRO A 1 106 ? 40.259 4.175 -16.745 1.00 77.81 106 PRO A C 1
ATOM 821 O O . PRO A 1 106 ? 40.893 4.136 -15.696 1.00 77.81 106 PRO A O 1
ATOM 824 N N . PHE A 1 107 ? 39.168 3.432 -16.953 1.00 72.50 107 PHE A N 1
ATOM 825 C CA . PHE A 1 107 ? 38.617 2.520 -15.957 1.00 72.50 107 PHE A CA 1
ATOM 826 C C . PHE A 1 107 ? 39.133 1.084 -16.101 1.00 72.50 107 PHE A C 1
ATOM 828 O O . PHE A 1 107 ? 39.039 0.340 -15.131 1.00 72.50 107 PHE A O 1
ATOM 835 N N . SER A 1 108 ? 39.707 0.695 -17.248 1.00 66.94 108 SER A N 1
ATOM 836 C CA . SER A 1 108 ? 40.176 -0.684 -17.478 1.00 66.94 108 SER A CA 1
ATOM 837 C C . SER A 1 108 ? 41.386 -1.072 -16.624 1.00 66.94 108 SER A C 1
ATOM 839 O O . SER A 1 108 ? 41.519 -2.226 -16.243 1.00 66.94 108 SER A O 1
ATOM 841 N N . THR A 1 109 ? 42.230 -0.105 -16.258 1.00 58.56 109 THR A N 1
ATOM 842 C CA . THR A 1 109 ? 43.462 -0.312 -15.468 1.00 58.56 109 THR A CA 1
ATOM 843 C C . THR A 1 109 ? 43.323 0.078 -13.990 1.00 58.56 109 THR A C 1
ATOM 845 O O . THR A 1 109 ? 44.203 -0.196 -13.177 1.00 58.56 109 THR A O 1
ATOM 848 N N . SER A 1 110 ? 42.217 0.721 -13.596 1.00 51.72 110 SER A N 1
ATOM 849 C CA . SER A 1 110 ? 42.062 1.299 -12.251 1.00 51.72 110 SER A CA 1
ATOM 850 C C . SER A 1 110 ? 41.509 0.347 -11.184 1.00 51.72 110 SER A C 1
ATOM 852 O O . SER A 1 110 ? 41.485 0.710 -10.009 1.00 51.72 110 SER A O 1
ATOM 854 N N . PHE A 1 111 ? 41.064 -0.861 -11.545 1.00 52.66 111 PHE A N 1
ATOM 855 C CA . PHE A 1 111 ? 40.417 -1.761 -10.579 1.00 52.66 111 PHE A CA 1
ATOM 856 C C . PHE A 1 111 ? 41.388 -2.481 -9.627 1.00 52.66 111 PHE A C 1
ATOM 858 O O . PHE A 1 111 ? 40.943 -2.962 -8.585 1.00 52.66 111 PHE A O 1
ATOM 865 N N . ASP A 1 112 ? 42.696 -2.468 -9.913 1.00 48.06 112 ASP A N 1
ATOM 866 C CA . ASP A 1 112 ? 43.734 -3.018 -9.024 1.00 48.06 112 ASP A CA 1
ATOM 867 C C . ASP A 1 112 ? 44.397 -1.972 -8.109 1.00 48.06 112 ASP A C 1
ATOM 869 O O . ASP A 1 112 ? 45.088 -2.317 -7.150 1.00 48.06 112 ASP A O 1
ATOM 873 N N . SER A 1 113 ? 44.148 -0.678 -8.326 1.00 42.22 113 SER A N 1
ATOM 874 C CA . SER A 1 113 ? 44.811 0.395 -7.576 1.00 42.22 113 SER A CA 1
ATOM 875 C C . SER A 1 113 ? 43.905 1.010 -6.514 1.00 42.22 113 SER A C 1
ATOM 877 O O . SER A 1 113 ? 43.473 2.143 -6.668 1.00 42.22 113 SER A O 1
ATOM 879 N N . GLY A 1 114 ? 43.632 0.274 -5.432 1.00 43.97 114 GLY A N 1
ATOM 880 C CA . GLY A 1 114 ? 43.450 0.796 -4.062 1.00 43.97 114 GLY A CA 1
ATOM 881 C C . GLY A 1 114 ? 42.462 1.941 -3.754 1.00 43.97 114 GLY A C 1
ATOM 882 O O . GLY A 1 114 ? 42.360 2.301 -2.582 1.00 43.97 114 GLY A O 1
ATOM 883 N N . ASP A 1 115 ? 41.726 2.521 -4.706 1.00 42.59 115 ASP A N 1
ATOM 884 C CA . ASP A 1 115 ? 40.750 3.575 -4.422 1.00 42.59 115 ASP A CA 1
ATOM 885 C C . ASP A 1 115 ? 39.412 2.916 -4.077 1.00 42.59 115 ASP A C 1
ATOM 887 O O . AS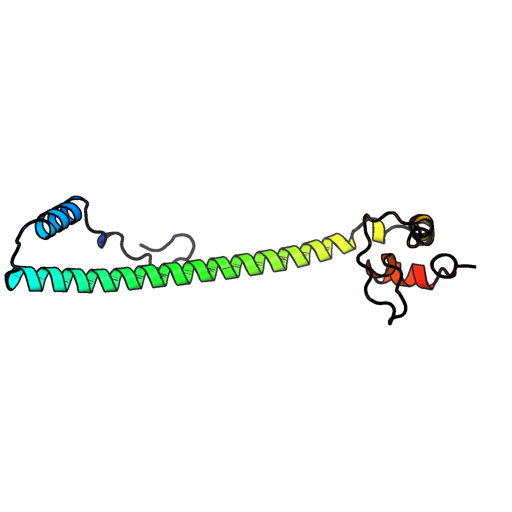P A 1 115 ? 38.556 2.592 -4.903 1.00 42.59 115 ASP A O 1
ATOM 891 N N . GLN A 1 116 ? 39.296 2.642 -2.784 1.00 45.66 116 GLN A N 1
ATOM 892 C CA . GLN A 1 116 ? 38.246 1.908 -2.092 1.00 45.66 116 GLN A CA 1
ATOM 893 C C . GLN A 1 116 ? 36.907 2.665 -2.060 1.00 45.66 116 GLN A C 1
ATOM 895 O O . GLN A 1 116 ? 36.253 2.746 -1.022 1.00 45.66 116 GLN A O 1
ATOM 900 N N . ARG A 1 117 ? 36.481 3.261 -3.177 1.00 46.75 117 ARG A N 1
ATOM 901 C CA . ARG A 1 117 ? 35.203 3.986 -3.251 1.00 46.75 117 ARG A CA 1
ATOM 902 C C . ARG A 1 117 ? 34.083 3.186 -3.907 1.00 46.75 117 ARG A C 1
ATOM 904 O O . ARG A 1 117 ? 32.925 3.517 -3.676 1.00 46.75 117 ARG A O 1
ATOM 911 N N . TYR A 1 118 ? 34.398 2.111 -4.640 1.00 46.53 118 TYR A N 1
ATOM 912 C CA . TYR A 1 118 ? 33.386 1.350 -5.393 1.00 46.53 118 TYR A CA 1
ATOM 913 C C . TYR A 1 118 ? 33.498 -0.187 -5.330 1.00 46.53 118 TYR A C 1
ATOM 915 O O . TYR A 1 118 ? 32.679 -0.875 -5.935 1.00 46.53 118 TYR A O 1
ATOM 923 N N . SER A 1 119 ? 34.440 -0.766 -4.577 1.00 42.31 119 SER A N 1
ATOM 924 C CA . SER A 1 119 ? 34.653 -2.224 -4.587 1.00 42.31 119 SER A CA 1
ATOM 925 C C . SER A 1 119 ? 33.789 -2.976 -3.572 1.00 42.31 119 SER A C 1
ATOM 927 O O . SER A 1 119 ? 34.113 -3.046 -2.387 1.00 42.31 119 SER A O 1
ATOM 929 N N . ARG A 1 120 ? 32.741 -3.648 -4.058 1.00 43.91 120 ARG A N 1
ATOM 930 C CA . ARG A 1 120 ? 32.219 -4.883 -3.451 1.00 43.91 120 ARG A CA 1
ATOM 931 C C . ARG A 1 120 ? 32.569 -6.033 -4.404 1.00 43.91 120 ARG A C 1
ATOM 933 O O . ARG A 1 120 ? 31.780 -6.360 -5.281 1.00 43.91 120 ARG A O 1
ATOM 940 N N . ARG A 1 121 ? 33.778 -6.591 -4.278 1.00 50.62 121 ARG A N 1
ATOM 941 C CA . ARG A 1 121 ? 34.246 -7.731 -5.092 1.00 50.62 121 ARG A CA 1
ATOM 942 C C . ARG A 1 121 ? 33.543 -9.020 -4.609 1.00 50.62 121 ARG A C 1
ATOM 944 O O . ARG A 1 121 ? 33.608 -9.289 -3.406 1.00 50.62 121 ARG A O 1
ATOM 951 N N . PRO A 1 122 ? 32.849 -9.796 -5.464 1.00 44.53 122 PRO A N 1
ATOM 952 C CA . PRO A 1 122 ? 32.453 -11.172 -5.152 1.00 44.53 122 PRO A CA 1
ATOM 953 C C . PRO A 1 122 ? 33.668 -12.121 -5.260 1.00 44.53 122 PRO A C 1
ATOM 955 O O . PRO A 1 122 ? 34.702 -11.722 -5.795 1.00 44.53 122 PRO A O 1
ATOM 958 N N . PRO A 1 123 ? 33.595 -13.354 -4.723 1.00 42.97 123 PRO A N 1
ATOM 959 C CA . PRO A 1 123 ? 34.731 -14.275 -4.682 1.00 42.97 123 PRO A CA 1
ATOM 960 C C . PRO A 1 123 ? 35.158 -14.785 -6.074 1.00 42.97 123 PRO A C 1
ATOM 962 O O . PRO A 1 123 ? 34.331 -15.020 -6.949 1.00 42.97 123 PRO A O 1
ATOM 965 N N . LEU A 1 124 ? 36.474 -14.989 -6.207 1.00 50.00 124 LEU A N 1
ATOM 966 C CA . LEU A 1 124 ? 37.319 -15.242 -7.392 1.00 50.00 124 LEU A CA 1
ATOM 967 C C . LEU A 1 124 ? 37.042 -16.543 -8.187 1.00 50.00 124 LEU A C 1
ATOM 969 O O . LEU A 1 124 ? 37.977 -17.226 -8.601 1.00 50.00 124 LEU A O 1
ATOM 973 N N . SER A 1 125 ? 35.790 -16.962 -8.358 1.00 45.03 125 SER A N 1
ATOM 974 C CA . SER A 1 125 ? 35.460 -18.251 -9.001 1.00 45.03 125 SER A CA 1
ATOM 975 C C . SER A 1 125 ? 34.687 -18.134 -10.316 1.00 45.03 125 SER A C 1
ATOM 977 O O . SER A 1 125 ? 34.369 -19.158 -10.914 1.00 45.03 125 SER A O 1
ATOM 979 N N . GLU A 1 126 ? 34.439 -16.921 -10.805 1.00 48.12 126 GLU A N 1
ATOM 980 C CA . GLU A 1 126 ? 33.799 -16.669 -12.099 1.00 48.12 126 GLU A CA 1
ATOM 981 C C . GLU A 1 126 ? 34.690 -15.745 -12.943 1.00 48.12 126 GLU A C 1
ATOM 983 O O . GLU A 1 126 ? 35.393 -14.913 -12.365 1.00 48.12 126 GLU A O 1
ATOM 988 N N . PRO A 1 127 ? 34.714 -15.881 -14.285 1.00 51.88 127 PRO A N 1
ATOM 989 C CA . PRO A 1 127 ? 35.415 -14.929 -15.144 1.00 51.88 127 PRO A CA 1
ATOM 990 C C . PRO A 1 127 ? 34.879 -13.523 -14.842 1.00 51.88 127 PRO A C 1
ATOM 992 O O . PRO A 1 127 ? 33.709 -13.243 -15.103 1.00 51.88 127 PRO A O 1
ATOM 995 N N . GLU A 1 128 ? 35.702 -12.671 -14.217 1.00 60.28 128 GLU A N 1
ATOM 996 C CA . GLU A 1 128 ? 35.290 -11.341 -13.755 1.00 60.28 128 GLU A CA 1
ATOM 997 C C . GLU A 1 128 ? 34.910 -10.486 -14.978 1.00 60.28 128 GLU A C 1
ATOM 999 O O . GLU A 1 128 ? 35.761 -9.912 -15.656 1.00 60.28 128 GLU A O 1
ATOM 1004 N N . LEU A 1 129 ? 33.613 -10.415 -15.288 1.00 60.09 129 LEU A N 1
ATOM 1005 C CA . LEU A 1 129 ? 33.085 -9.471 -16.267 1.00 60.09 129 LEU A CA 1
ATOM 1006 C C . LEU A 1 129 ? 33.390 -8.054 -15.771 1.00 60.09 129 LEU A C 1
ATOM 1008 O O . LEU A 1 129 ? 32.987 -7.676 -14.669 1.00 60.09 129 LEU A O 1
ATOM 1012 N N . HIS A 1 130 ? 34.090 -7.261 -16.587 1.00 71.38 130 HIS A N 1
ATOM 1013 C CA . HIS A 1 130 ? 34.432 -5.878 -16.256 1.00 71.38 130 HIS A CA 1
ATOM 1014 C C . HIS A 1 130 ? 33.159 -5.123 -15.813 1.00 71.38 130 HIS A C 1
ATOM 1016 O O . HIS A 1 130 ? 32.183 -5.155 -16.565 1.00 71.38 130 HIS A O 1
ATOM 1022 N N . PRO A 1 131 ? 33.107 -4.419 -14.661 1.00 74.56 131 PRO A N 1
ATOM 1023 C CA . PRO A 1 131 ? 31.855 -3.866 -14.116 1.00 74.56 131 PRO A CA 1
ATOM 1024 C C . PRO A 1 131 ? 31.078 -2.957 -15.081 1.00 74.56 131 PRO A C 1
ATOM 1026 O O . PRO A 1 131 ? 29.852 -2.905 -15.058 1.00 74.56 131 PRO A O 1
ATOM 1029 N N . ILE A 1 132 ? 31.792 -2.274 -15.981 1.00 77.31 132 ILE A N 1
ATOM 1030 C CA . ILE A 1 132 ? 31.207 -1.444 -17.051 1.00 77.31 132 ILE A CA 1
ATOM 1031 C C . ILE A 1 132 ? 30.372 -2.276 -18.046 1.00 77.31 132 ILE A C 1
ATOM 1033 O O . ILE A 1 132 ? 29.377 -1.782 -18.573 1.00 77.31 132 ILE A O 1
ATOM 1037 N N . SER A 1 133 ? 30.700 -3.551 -18.264 1.00 80.06 133 SER A N 1
ATOM 1038 C CA . SER A 1 133 ? 29.924 -4.449 -19.133 1.00 80.06 133 SER A CA 1
ATOM 1039 C C . SER A 1 133 ? 28.519 -4.739 -18.592 1.00 80.06 133 SER A C 1
ATOM 1041 O O . SER A 1 133 ? 27.617 -5.052 -19.363 1.00 80.06 133 SER A O 1
ATOM 1043 N N . LEU A 1 134 ? 28.284 -4.544 -17.290 1.00 80.12 134 LEU A N 1
ATOM 1044 C CA . LEU A 1 134 ? 26.992 -4.807 -16.648 1.00 80.12 134 LEU A CA 1
ATOM 1045 C C . LEU A 1 134 ? 25.948 -3.701 -16.887 1.00 80.12 134 LEU A C 1
ATOM 1047 O O . LEU A 1 134 ? 24.792 -3.856 -16.503 1.00 80.12 134 LEU A O 1
ATOM 1051 N N . VAL A 1 135 ? 26.326 -2.577 -17.509 1.00 79.69 135 VAL A N 1
ATOM 1052 C CA . VAL A 1 135 ? 25.433 -1.416 -17.682 1.00 79.69 135 VAL A CA 1
ATOM 1053 C C . VAL A 1 135 ? 24.369 -1.659 -18.755 1.00 79.69 135 VAL A C 1
ATOM 1055 O O . VAL A 1 135 ? 23.197 -1.346 -18.548 1.00 79.69 135 VAL A O 1
ATOM 1058 N N . CYS A 1 136 ? 24.755 -2.179 -19.923 1.00 80.19 136 CYS A N 1
ATOM 1059 C CA . CYS A 1 136 ? 23.825 -2.605 -20.971 1.00 80.19 136 CYS A CA 1
ATOM 1060 C C . CYS A 1 136 ? 24.525 -3.505 -22.000 1.00 80.19 136 CYS A C 1
ATOM 1062 O O . CYS A 1 136 ? 25.745 -3.443 -22.138 1.00 80.19 136 CYS A O 1
ATOM 1064 N N . ALA A 1 137 ? 23.748 -4.258 -22.790 1.00 83.94 137 ALA A N 1
ATOM 1065 C CA . ALA A 1 137 ? 24.275 -5.148 -23.833 1.00 83.94 137 ALA A CA 1
ATOM 1066 C C . ALA A 1 137 ? 25.249 -4.443 -24.793 1.00 83.94 137 ALA A C 1
ATOM 1068 O O . ALA A 1 137 ? 26.320 -4.953 -25.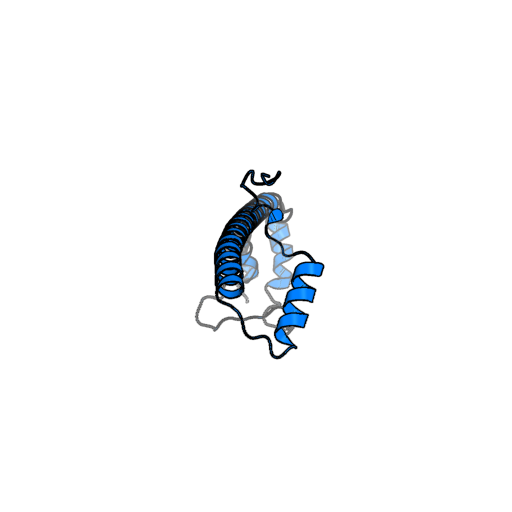073 1.00 83.94 137 ALA A O 1
ATOM 1069 N N . ARG A 1 138 ? 24.953 -3.201 -25.198 1.00 87.00 138 ARG A N 1
ATOM 1070 C CA . ARG A 1 138 ? 25.852 -2.432 -26.070 1.00 87.00 138 ARG A CA 1
ATOM 1071 C C . ARG A 1 138 ? 27.221 -2.166 -25.430 1.00 87.00 138 ARG A C 1
ATOM 1073 O O . ARG A 1 138 ? 28.224 -2.158 -26.128 1.00 87.00 138 ARG A O 1
ATOM 1080 N N . TRP A 1 139 ? 27.265 -1.879 -24.128 1.00 87.56 139 TRP A N 1
ATOM 1081 C CA . TRP A 1 139 ? 28.527 -1.634 -23.420 1.00 87.56 139 TRP A CA 1
ATOM 1082 C C . TRP A 1 139 ? 29.313 -2.929 -23.248 1.00 87.56 139 TRP A C 1
ATOM 1084 O O . TRP A 1 139 ? 30.528 -2.924 -23.409 1.00 87.56 139 TRP A O 1
ATOM 1094 N N . HIS A 1 140 ? 28.609 -4.030 -22.985 1.00 86.88 140 HIS A N 1
ATOM 1095 C CA . HIS A 1 140 ? 29.185 -5.366 -22.980 1.00 86.88 140 HIS A CA 1
ATOM 1096 C C . HIS A 1 140 ? 29.826 -5.715 -24.332 1.00 86.88 140 HIS A C 1
ATOM 1098 O O . HIS A 1 140 ? 31.004 -6.058 -24.362 1.00 86.88 140 HIS A O 1
ATOM 1104 N N . ASP A 1 141 ? 29.098 -5.539 -25.439 1.00 88.25 141 ASP A N 1
ATOM 1105 C CA . ASP A 1 141 ? 29.598 -5.826 -26.791 1.00 88.25 141 ASP A CA 1
ATOM 1106 C C . ASP A 1 141 ? 30.832 -4.977 -27.124 1.00 88.25 141 ASP A C 1
ATOM 1108 O O . ASP A 1 141 ? 31.850 -5.508 -27.548 1.00 88.25 141 ASP A O 1
ATOM 1112 N N . ILE A 1 142 ? 30.796 -3.670 -26.830 1.00 87.88 142 ILE A N 1
ATOM 1113 C CA . ILE A 1 142 ? 31.940 -2.768 -27.049 1.00 87.88 142 ILE A CA 1
ATOM 1114 C C . ILE A 1 142 ? 33.180 -3.221 -26.268 1.00 87.88 142 ILE A C 1
ATOM 1116 O O . ILE A 1 142 ? 34.292 -3.140 -26.790 1.00 87.88 142 ILE A O 1
ATOM 1120 N N . ILE A 1 143 ? 33.008 -3.670 -25.021 1.00 86.62 143 ILE A N 1
ATOM 1121 C CA . ILE A 1 143 ? 34.121 -4.163 -24.205 1.00 86.62 143 ILE A CA 1
ATOM 1122 C C . ILE A 1 143 ? 34.689 -5.443 -24.811 1.00 86.62 143 ILE A C 1
ATOM 1124 O O . ILE A 1 143 ? 35.898 -5.516 -25.004 1.00 86.62 143 ILE A O 1
ATOM 1128 N N . LEU A 1 144 ? 33.845 -6.417 -25.163 1.00 84.62 144 LEU A N 1
ATOM 1129 C CA . LEU A 1 144 ? 34.305 -7.663 -25.780 1.00 84.62 144 LEU A CA 1
ATOM 1130 C C . LEU A 1 144 ? 35.024 -7.422 -27.114 1.00 84.62 144 LEU A C 1
ATOM 1132 O O . LEU A 1 144 ? 36.098 -7.983 -27.332 1.00 84.62 144 LEU A O 1
ATOM 1136 N N . ASP A 1 145 ? 34.488 -6.534 -27.949 1.00 86.75 145 ASP A N 1
ATOM 1137 C CA . ASP A 1 145 ? 35.048 -6.181 -29.258 1.00 86.75 145 ASP A CA 1
ATOM 1138 C C . ASP A 1 145 ? 36.320 -5.321 -29.166 1.00 86.75 145 ASP A C 1
ATOM 1140 O O . ASP A 1 145 ? 37.015 -5.133 -30.169 1.00 86.75 145 ASP A O 1
ATOM 1144 N N . THR A 1 146 ? 36.664 -4.807 -27.979 1.00 85.88 146 THR A N 1
ATOM 1145 C CA . THR A 1 146 ? 37.847 -3.963 -27.763 1.00 85.88 146 THR A CA 1
ATOM 1146 C C . THR A 1 146 ? 38.831 -4.641 -26.799 1.00 85.88 146 THR A C 1
ATOM 1148 O O . THR A 1 146 ? 38.833 -4.317 -25.609 1.00 85.88 146 THR A O 1
ATOM 1151 N N . PRO A 1 147 ? 39.727 -5.529 -27.287 1.00 82.56 147 PRO A N 1
ATOM 1152 C CA . PRO A 1 147 ? 40.695 -6.255 -26.456 1.00 82.56 147 PRO A CA 1
ATOM 1153 C C . PRO A 1 147 ? 41.492 -5.379 -25.489 1.00 82.56 147 PRO A C 1
ATOM 1155 O O . PRO A 1 147 ? 41.660 -5.742 -24.334 1.00 82.56 147 PRO A O 1
ATOM 1158 N N . ALA A 1 148 ? 41.876 -4.169 -25.907 1.00 79.19 148 ALA A N 1
ATOM 1159 C CA . ALA A 1 148 ? 42.612 -3.210 -25.079 1.00 79.19 148 ALA A CA 1
ATOM 1160 C C . ALA A 1 148 ? 41.912 -2.808 -23.758 1.00 79.19 148 ALA A C 1
ATOM 1162 O O . ALA A 1 148 ? 42.533 -2.155 -22.922 1.00 79.19 148 ALA A O 1
ATOM 1163 N N . LEU A 1 149 ? 40.629 -3.144 -23.571 1.00 76.75 149 LEU A N 1
ATOM 1164 C CA . LEU A 1 149 ? 39.875 -2.883 -22.341 1.00 76.75 149 LEU A CA 1
ATOM 1165 C C . LEU A 1 149 ? 39.882 -4.050 -21.340 1.00 76.75 149 LEU A C 1
ATOM 1167 O O . LEU A 1 149 ? 39.450 -3.850 -20.207 1.00 76.75 149 LEU A O 1
ATOM 1171 N N . TRP A 1 150 ? 40.322 -5.248 -21.732 1.00 74.94 150 TRP A N 1
ATOM 1172 C CA . TRP A 1 150 ? 40.301 -6.442 -20.871 1.00 74.94 150 TRP A CA 1
ATOM 1173 C C . TRP A 1 150 ? 41.536 -7.342 -20.996 1.00 74.94 150 TRP A C 1
ATOM 1175 O O . TRP A 1 150 ? 41.734 -8.215 -20.154 1.00 74.94 150 TRP A O 1
ATOM 1185 N N . SER A 1 151 ? 42.375 -7.151 -22.014 1.00 67.62 151 SER A N 1
ATOM 1186 C CA . SER A 1 151 ? 43.700 -7.756 -22.084 1.00 67.62 151 SER A CA 1
ATOM 1187 C C . SER A 1 151 ? 44.717 -6.783 -21.489 1.00 67.62 151 SER A C 1
ATOM 1189 O O . SER A 1 151 ? 45.156 -5.856 -22.173 1.00 67.62 151 SER A O 1
ATOM 1191 N N . ASP A 1 152 ? 45.082 -6.991 -20.225 1.00 58.22 152 ASP A N 1
ATOM 1192 C CA . ASP A 1 152 ? 46.365 -6.496 -19.722 1.00 58.22 152 ASP A CA 1
ATOM 1193 C C . ASP A 1 152 ? 47.478 -7.229 -20.486 1.00 58.22 152 ASP A C 1
ATOM 1195 O O . ASP A 1 152 ? 47.404 -8.445 -20.687 1.00 58.22 152 ASP A O 1
ATOM 1199 N N . ILE A 1 153 ? 48.471 -6.481 -20.971 1.00 44.69 153 ILE A N 1
ATOM 1200 C CA . ILE A 1 153 ? 49.719 -7.051 -21.503 1.00 44.69 153 ILE A CA 1
ATOM 1201 C C . ILE A 1 153 ? 50.629 -7.405 -20.333 1.00 44.69 153 ILE A C 1
ATOM 1203 O O . ILE A 1 153 ? 50.846 -6.511 -19.485 1.00 44.69 153 ILE A O 1
#

InterPro domains:
  IPR001810 F-box domain [PF12937] (93-152)
  IPR036047 F-box-like domain superfamily [SSF81383] (90-151)

Radius of gyration: 33.8 Å; chains: 1; bounding box: 82×32×76 Å

Organism: NCBI:txid1033252